Protein AF-A0A4S3KPP8-F1 (afdb_monomer)

Organism: NCBI:txid993689

Radius of gyration: 21.34 Å; Cα contacts (8 Å, |Δi|>4): 225; chains: 1; bounding box: 58×26×74 Å

pLDDT: mean 86.72, std 11.6, range [38.53, 97.19]

Secondary structure (DSSP, 8-state):
--EEEEEEEEETT-----EEEEEEE--S-HHHHHHHHHHHHHHTPPTTPPPEEEEEEEEEETTPPPSS--EEE--SSPBP-TT--EEEEEETTT--EEEEESSSSS-EEEPGGG-SGGGSSHHHHHHHHHHHHHHHHHTSS--

Structure (mmCIF, N/CA/C/O backbone):
data_AF-A0A4S3KPP8-F1
#
_entry.id   AF-A0A4S3KPP8-F1
#
loop_
_atom_site.group_PDB
_atom_site.id
_atom_site.type_symbol
_atom_site.label_atom_id
_atom_site.label_alt_id
_atom_site.label_comp_id
_atom_site.label_asym_id
_atom_site.label_entity_id
_atom_site.label_seq_id
_atom_site.pdbx_PDB_ins_code
_atom_site.Cartn_x
_atom_site.Cartn_y
_atom_site.Cartn_z
_atom_site.occupancy
_atom_site.B_iso_or_equiv
_atom_site.auth_seq_id
_atom_site.auth_comp_id
_atom_site.auth_asym_id
_atom_site.auth_atom_id
_atom_site.pdbx_PDB_model_num
ATOM 1 N N . MET A 1 1 ? -4.679 -10.245 -3.855 1.00 61.44 1 MET A N 1
ATOM 2 C CA . MET A 1 1 ? -4.871 -8.989 -4.616 1.00 61.44 1 MET A CA 1
ATOM 3 C C . MET A 1 1 ? -5.405 -7.966 -3.639 1.00 61.44 1 MET A C 1
ATOM 5 O O . MET A 1 1 ? -6.417 -8.236 -3.000 1.00 61.44 1 MET A O 1
ATOM 9 N N . SER A 1 2 ? -4.738 -6.818 -3.523 1.00 74.12 2 SER A N 1
ATOM 10 C CA . SER A 1 2 ? -5.168 -5.765 -2.607 1.00 74.12 2 SER A CA 1
ATOM 11 C C . SER A 1 2 ? -6.570 -5.263 -2.953 1.00 74.12 2 SER A C 1
ATOM 13 O O . SER A 1 2 ? -6.867 -4.950 -4.105 1.00 74.12 2 SER A O 1
ATOM 15 N N . LYS A 1 3 ? -7.425 -5.173 -1.939 1.00 82.00 3 LYS A N 1
ATOM 16 C CA . LYS A 1 3 ? -8.759 -4.579 -2.016 1.00 82.00 3 LYS A CA 1
ATOM 17 C C . LYS A 1 3 ? -8.692 -3.157 -1.480 1.00 82.00 3 LYS A C 1
ATOM 19 O O . LYS A 1 3 ? -7.980 -2.903 -0.505 1.00 82.00 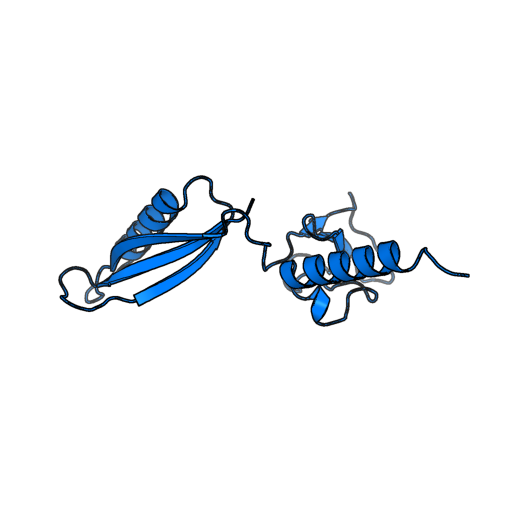3 LYS A O 1
ATOM 24 N N . HIS A 1 4 ? -9.433 -2.247 -2.101 1.00 86.38 4 HIS A N 1
ATOM 25 C CA . HIS A 1 4 ? -9.669 -0.903 -1.576 1.00 86.38 4 HIS A CA 1
ATOM 26 C C . HIS A 1 4 ? -11.084 -0.852 -1.041 1.00 86.38 4 HIS A C 1
ATOM 28 O O . HIS A 1 4 ? -12.046 -1.128 -1.757 1.00 86.38 4 HIS A O 1
ATOM 34 N N . PHE A 1 5 ? -11.199 -0.552 0.239 1.00 90.56 5 PHE A N 1
ATOM 35 C CA . PHE A 1 5 ? -12.468 -0.489 0.937 1.00 90.56 5 PHE A CA 1
ATOM 36 C C . PHE A 1 5 ? -12.430 0.632 1.966 1.00 90.56 5 PHE A C 1
ATOM 38 O O . PHE A 1 5 ? -11.366 1.067 2.413 1.00 90.56 5 PHE A O 1
ATOM 45 N N . ARG A 1 6 ? -13.614 1.103 2.328 1.00 94.00 6 ARG A N 1
ATOM 46 C CA . ARG A 1 6 ? -13.843 2.136 3.325 1.00 94.00 6 ARG A CA 1
ATOM 47 C C . ARG A 1 6 ? -14.606 1.525 4.482 1.00 94.00 6 ARG A C 1
ATOM 49 O O . ARG A 1 6 ? -15.579 0.807 4.274 1.00 94.00 6 ARG A O 1
ATOM 56 N N . ILE A 1 7 ? -14.165 1.794 5.701 1.00 96.69 7 ILE A N 1
ATOM 57 C CA . ILE A 1 7 ? -14.919 1.439 6.902 1.00 96.69 7 ILE A CA 1
ATOM 58 C C . ILE A 1 7 ? -15.596 2.696 7.433 1.00 96.69 7 ILE A C 1
ATOM 60 O O . ILE A 1 7 ? -15.020 3.782 7.384 1.00 96.69 7 ILE A O 1
ATOM 64 N N . HIS A 1 8 ? -16.814 2.544 7.935 1.00 95.25 8 HIS A N 1
ATOM 65 C CA . HIS A 1 8 ? -17.533 3.593 8.645 1.00 95.25 8 HIS A CA 1
ATOM 66 C C . HIS A 1 8 ? -17.605 3.222 10.114 1.00 95.25 8 HIS A C 1
ATOM 68 O O . HIS A 1 8 ? -18.018 2.112 10.459 1.00 95.25 8 HIS A O 1
ATOM 74 N N . VAL A 1 9 ? -17.206 4.150 10.969 1.00 95.25 9 VAL A N 1
ATOM 75 C CA . VAL A 1 9 ? -17.093 3.938 12.408 1.00 95.25 9 VAL A CA 1
ATOM 76 C C . VAL A 1 9 ? -17.703 5.114 13.150 1.00 95.25 9 VAL A C 1
ATOM 78 O O . VAL A 1 9 ? -17.785 6.219 12.622 1.00 95.25 9 VAL A O 1
ATOM 81 N N . ARG A 1 10 ? -18.118 4.889 14.389 1.00 95.00 10 ARG A N 1
ATOM 82 C CA . ARG A 1 10 ? -18.517 5.958 15.309 1.00 95.00 10 ARG A CA 1
ATOM 83 C C . ARG A 1 10 ? -18.004 5.669 16.706 1.00 95.00 10 ARG A C 1
ATOM 85 O O . ARG A 1 10 ? -17.567 4.552 16.983 1.00 95.00 10 ARG A O 1
ATOM 92 N N . HIS A 1 11 ? -18.108 6.646 17.595 1.00 93.69 11 HIS A N 1
ATOM 93 C CA . HIS A 1 11 ? -17.949 6.377 19.016 1.00 93.69 11 HIS A CA 1
ATOM 94 C C . HIS A 1 11 ? -19.122 5.537 19.531 1.00 93.69 11 HIS A C 1
ATOM 96 O O . HIS A 1 11 ? -20.285 5.793 19.220 1.00 93.69 11 HIS A O 1
ATOM 102 N N . ALA A 1 12 ? -18.807 4.497 20.297 1.00 88.31 12 ALA A N 1
ATOM 103 C CA . ALA A 1 12 ? -19.806 3.632 20.896 1.00 88.31 12 ALA A CA 1
ATOM 104 C C . ALA A 1 12 ? -20.637 4.430 21.910 1.00 88.31 12 ALA A C 1
ATOM 106 O O . ALA A 1 12 ? -20.093 5.171 22.727 1.00 88.31 12 ALA A O 1
ATOM 107 N N . GLY A 1 13 ? -21.959 4.271 21.856 1.00 83.88 13 GLY A N 1
ATOM 108 C CA . GLY A 1 13 ? -22.877 4.948 22.774 1.00 83.88 13 GLY A CA 1
ATOM 109 C C . GLY A 1 13 ? -23.145 6.423 22.460 1.00 83.88 13 GLY A C 1
ATOM 110 O O . GLY A 1 13 ? -23.845 7.069 23.235 1.00 83.88 13 GLY A O 1
ATOM 111 N N . THR A 1 14 ? -22.650 6.963 21.340 1.00 82.06 14 THR A N 1
ATOM 112 C CA . THR A 1 14 ? -23.002 8.316 20.885 1.00 82.06 14 THR A CA 1
ATOM 113 C C . THR A 1 14 ? -23.953 8.270 19.687 1.00 82.06 14 THR A C 1
ATOM 115 O O . THR A 1 14 ? -23.911 7.362 18.856 1.00 82.06 14 THR A O 1
ATOM 118 N N . ALA A 1 15 ? -24.818 9.282 19.580 1.00 80.06 15 ALA A N 1
ATOM 119 C CA . ALA A 1 15 ? -25.660 9.511 18.401 1.00 80.06 15 ALA A CA 1
ATOM 120 C C . ALA A 1 15 ? -24.907 10.249 17.275 1.00 80.06 15 ALA A C 1
ATOM 122 O O . ALA A 1 15 ? -25.529 10.834 16.392 1.00 80.06 15 ALA A O 1
ATOM 123 N N . ASP A 1 16 ? -23.574 10.259 17.331 1.00 80.56 16 ASP A N 1
ATOM 124 C CA . ASP A 1 16 ? -22.738 10.968 16.372 1.00 80.56 16 ASP A CA 1
ATOM 125 C C . ASP A 1 16 ? -22.839 10.327 14.977 1.00 80.56 16 ASP A C 1
ATOM 127 O O . ASP A 1 16 ? -23.027 9.114 14.835 1.00 80.56 16 ASP A O 1
ATOM 131 N N . HIS A 1 17 ? -22.686 11.150 13.940 1.00 78.69 17 HIS A N 1
ATOM 132 C CA . HIS A 1 17 ? -22.766 10.736 12.540 1.00 78.69 17 HIS A CA 1
ATOM 133 C C . HIS A 1 17 ? -21.612 9.808 12.121 1.00 78.69 17 HIS A C 1
ATOM 135 O O . HIS A 1 17 ? -21.677 9.183 11.060 1.00 78.69 17 HIS A O 1
ATOM 141 N N . GLY A 1 18 ? -20.597 9.657 12.976 1.00 91.19 18 GLY A N 1
ATOM 142 C CA . GLY A 1 18 ? -19.432 8.824 12.720 1.00 91.19 18 GLY A CA 1
ATOM 143 C C . GLY A 1 18 ? -18.513 9.423 11.658 1.00 91.19 18 GLY A C 1
ATOM 144 O O . GLY A 1 18 ? -18.740 10.509 11.128 1.00 91.19 18 GLY A O 1
ATOM 145 N N . TRP A 1 19 ? -17.446 8.701 11.338 1.00 94.44 19 TRP A N 1
ATOM 146 C CA . TRP A 1 19 ? -16.499 9.064 10.290 1.00 94.44 19 TRP A CA 1
ATOM 147 C C . TRP A 1 19 ? -16.132 7.844 9.448 1.00 94.44 19 TRP A C 1
ATOM 149 O O . TRP A 1 19 ? -16.447 6.698 9.783 1.00 94.44 19 TRP A O 1
ATOM 159 N N . SER A 1 20 ? -15.482 8.096 8.316 1.00 94.56 20 SER A N 1
ATOM 160 C CA . SER A 1 20 ? -15.020 7.052 7.408 1.00 94.56 20 SER A CA 1
ATOM 161 C C . SER A 1 20 ? -13.504 7.026 7.292 1.00 94.56 20 SER A C 1
ATOM 163 O O . SER A 1 20 ? -12.869 8.075 7.208 1.00 94.56 20 SER A O 1
ATOM 165 N N . GLU A 1 21 ? -12.942 5.826 7.203 1.00 92.94 21 GLU A N 1
ATOM 166 C CA . GLU A 1 21 ? -11.513 5.589 7.009 1.00 92.94 21 GLU A CA 1
ATOM 167 C C . GLU A 1 21 ? -11.308 4.683 5.785 1.00 92.94 21 GLU A C 1
ATOM 169 O O . GLU A 1 21 ? -11.993 3.668 5.633 1.00 92.94 21 GLU A O 1
ATOM 174 N N . GLU A 1 22 ? -10.378 5.040 4.897 1.00 93.19 22 GLU A N 1
ATOM 175 C CA . GLU A 1 22 ? -10.096 4.280 3.673 1.00 93.19 22 GLU A CA 1
ATOM 176 C C . GLU A 1 22 ? -8.829 3.436 3.782 1.00 93.19 22 GLU A C 1
ATOM 178 O O . GLU A 1 22 ? -7.793 3.886 4.273 1.00 93.19 22 GLU A O 1
ATOM 183 N N . TYR A 1 23 ? -8.896 2.214 3.251 1.00 87.62 23 TYR A N 1
ATOM 184 C CA . TYR A 1 23 ? -7.835 1.224 3.358 1.00 87.62 23 TYR A CA 1
ATOM 185 C C . TYR A 1 23 ? -7.578 0.514 2.033 1.00 87.62 23 TYR A C 1
ATOM 187 O O . TYR A 1 23 ? -8.500 0.112 1.332 1.00 87.62 23 TYR A O 1
ATOM 195 N N . THR A 1 24 ? -6.297 0.303 1.717 1.00 86.44 24 THR A N 1
ATOM 196 C CA . THR A 1 24 ? -5.848 -0.630 0.672 1.00 86.44 24 THR A CA 1
ATOM 197 C C . THR A 1 24 ? -5.097 -1.779 1.338 1.00 86.44 24 THR A C 1
ATOM 199 O O . THR A 1 24 ? -3.993 -1.57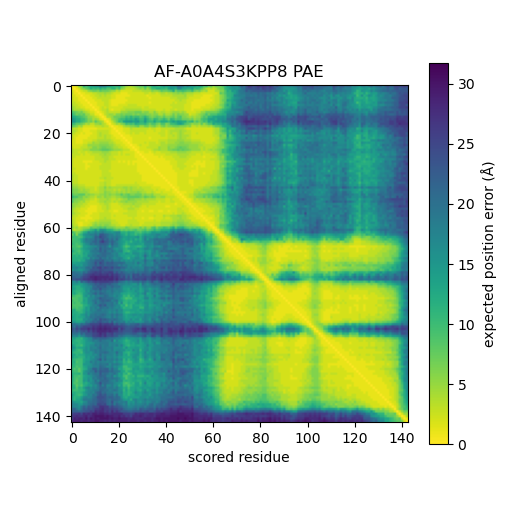6 1.852 1.00 86.44 24 THR A O 1
ATOM 202 N N . LYS A 1 25 ? -5.694 -2.975 1.378 1.00 84.50 25 LYS A N 1
ATOM 203 C CA . LYS A 1 25 ? -5.133 -4.149 2.072 1.00 84.50 25 LYS A CA 1
ATOM 204 C C . LYS A 1 25 ? -5.315 -5.423 1.257 1.00 84.50 25 LYS A C 1
ATOM 206 O O . LYS A 1 25 ? -6.349 -5.621 0.627 1.00 84.50 25 LYS A O 1
ATOM 211 N N . ASP A 1 26 ? -4.320 -6.302 1.304 1.00 85.50 26 ASP A N 1
ATOM 212 C CA . ASP A 1 26 ? -4.417 -7.654 0.750 1.00 85.50 26 ASP A CA 1
ATOM 213 C C . ASP A 1 26 ? -5.069 -8.573 1.786 1.00 85.50 26 ASP A C 1
ATOM 215 O O . ASP A 1 26 ? -4.397 -9.177 2.618 1.00 85.50 26 ASP A O 1
ATOM 219 N N . VAL A 1 27 ? -6.404 -8.579 1.804 1.00 86.19 27 VAL A N 1
ATOM 220 C CA . VAL A 1 27 ? -7.216 -9.360 2.747 1.00 86.19 27 VAL A CA 1
ATOM 221 C C . VAL A 1 27 ? -8.275 -10.157 2.000 1.00 86.19 27 VAL A C 1
ATOM 223 O O . VAL A 1 27 ? -8.896 -9.672 1.049 1.00 86.19 27 VAL A O 1
ATOM 226 N N . VAL A 1 28 ? -8.491 -11.394 2.450 1.00 83.81 28 VAL A N 1
ATOM 227 C CA . VAL A 1 28 ? -9.523 -12.277 1.891 1.00 83.81 28 VAL A CA 1
ATOM 228 C C . VAL A 1 28 ? -10.905 -11.699 2.189 1.00 83.81 28 VAL A C 1
ATOM 230 O O . VAL A 1 28 ? -11.681 -11.468 1.260 1.00 83.81 28 VAL A O 1
ATOM 233 N N . ASP A 1 29 ? -11.162 -11.355 3.451 1.00 89.06 29 ASP A N 1
ATOM 234 C CA . ASP A 1 29 ? -12.408 -10.749 3.913 1.00 89.06 29 ASP A CA 1
ATOM 235 C C . ASP A 1 29 ? -12.140 -9.396 4.599 1.00 89.06 29 ASP A C 1
ATOM 237 O O . ASP A 1 29 ? -11.461 -9.310 5.624 1.00 89.06 29 ASP A O 1
ATOM 241 N N . HIS A 1 30 ? -12.669 -8.331 3.999 1.00 90.56 30 HIS A N 1
ATOM 242 C CA . HIS A 1 30 ? -12.515 -6.956 4.470 1.00 90.56 30 HIS A CA 1
ATOM 243 C C . HIS A 1 30 ? -13.432 -6.643 5.656 1.00 90.56 30 HIS A C 1
ATOM 245 O O . HIS A 1 30 ? -13.068 -5.806 6.481 1.00 90.56 30 HIS A O 1
ATOM 251 N N . GLU A 1 31 ? -14.571 -7.329 5.793 1.00 92.94 31 GLU A N 1
ATOM 252 C CA . GLU A 1 31 ? -15.427 -7.179 6.968 1.00 92.94 31 GLU A CA 1
ATOM 253 C C . GLU A 1 31 ? -14.777 -7.791 8.202 1.00 92.94 31 GLU A C 1
ATOM 255 O O . GLU A 1 31 ? -14.666 -7.123 9.232 1.00 92.94 31 GLU A O 1
ATOM 260 N N . SER A 1 32 ? -14.288 -9.031 8.093 1.00 93.69 32 SER A N 1
ATOM 261 C CA . SER A 1 32 ? -13.545 -9.676 9.181 1.00 93.69 32 SER A CA 1
ATOM 262 C C . SER A 1 32 ? -12.322 -8.856 9.584 1.00 93.69 32 SER A C 1
ATOM 264 O O . SER A 1 32 ? -12.100 -8.627 10.775 1.00 93.69 32 SER A O 1
ATOM 266 N N . TRP A 1 33 ? -11.569 -8.334 8.607 1.00 94.88 33 TRP A N 1
ATOM 267 C CA . TRP A 1 33 ? -10.435 -7.452 8.885 1.00 94.88 33 TRP A CA 1
ATOM 268 C C . TRP A 1 33 ? -10.855 -6.162 9.607 1.00 94.88 33 TRP A C 1
ATOM 270 O O . TRP A 1 33 ? -10.206 -5.769 10.578 1.00 94.88 33 TRP A O 1
ATOM 280 N N . ALA A 1 34 ? -11.944 -5.511 9.183 1.00 95.75 34 ALA A N 1
ATOM 281 C CA . ALA A 1 34 ? -12.445 -4.297 9.828 1.00 95.75 34 ALA A CA 1
ATOM 282 C C . ALA A 1 34 ? -12.907 -4.565 11.270 1.00 95.75 34 ALA A C 1
ATOM 284 O O . ALA A 1 34 ? -12.550 -3.817 12.179 1.00 95.75 34 ALA A O 1
ATOM 285 N N . ARG A 1 35 ? -13.641 -5.662 11.506 1.00 95.69 35 ARG A N 1
ATOM 286 C CA . ARG A 1 35 ? -14.088 -6.070 12.851 1.00 95.69 35 ARG A CA 1
ATOM 287 C C . ARG A 1 35 ? -12.908 -6.347 13.777 1.00 95.69 35 ARG A C 1
ATOM 289 O O . ARG A 1 35 ? -12.906 -5.888 14.915 1.00 95.69 35 ARG A O 1
ATOM 296 N N . GLU A 1 36 ? -11.907 -7.078 13.294 1.00 96.38 36 GLU A N 1
ATOM 297 C CA . GLU A 1 36 ? -10.667 -7.349 14.029 1.00 96.38 36 GLU A CA 1
ATOM 298 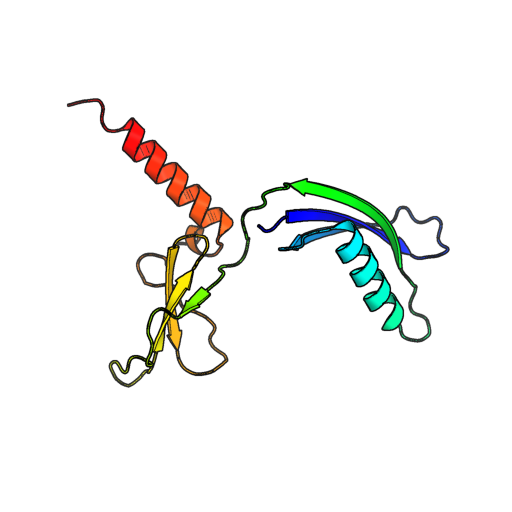C C . GLU A 1 36 ? -9.912 -6.051 14.348 1.00 96.38 36 GLU A C 1
ATOM 300 O O . GLU A 1 36 ? -9.486 -5.836 15.478 1.00 96.38 36 GLU A O 1
ATOM 305 N N . THR A 1 37 ? -9.814 -5.140 13.379 1.00 95.56 37 THR A N 1
ATOM 306 C CA . THR A 1 37 ? -9.148 -3.840 13.549 1.00 95.56 37 THR A CA 1
ATOM 307 C C . THR A 1 37 ? -9.817 -2.996 14.634 1.00 95.56 37 THR A C 1
ATOM 309 O O . THR A 1 37 ? -9.132 -2.469 15.509 1.00 95.56 37 THR A O 1
ATOM 312 N N . ILE A 1 38 ? -11.151 -2.907 14.629 1.00 96.12 38 ILE A N 1
ATOM 313 C CA . ILE A 1 38 ? -11.902 -2.170 15.656 1.00 96.12 38 ILE A CA 1
ATOM 314 C C . ILE A 1 38 ? -11.809 -2.846 17.022 1.00 96.12 38 ILE A C 1
ATOM 316 O O . ILE A 1 38 ? -11.641 -2.160 18.029 1.00 96.12 38 ILE A O 1
ATOM 320 N N . ARG A 1 39 ? -11.836 -4.181 17.075 1.00 95.88 39 ARG A N 1
ATOM 321 C CA . ARG A 1 39 ? -11.632 -4.924 18.324 1.00 95.88 39 ARG A CA 1
ATOM 322 C C . ARG A 1 39 ? -10.263 -4.632 18.931 1.00 95.88 39 ARG A C 1
ATOM 324 O O . ARG A 1 39 ? -10.187 -4.325 20.114 1.00 95.88 39 ARG A O 1
ATOM 331 N N . ASN A 1 40 ? -9.209 -4.683 18.122 1.00 95.25 40 ASN A N 1
ATOM 332 C CA . ASN A 1 40 ? -7.845 -4.420 18.573 1.00 95.25 40 ASN A CA 1
ATOM 333 C C . ASN A 1 40 ? -7.654 -2.962 18.999 1.00 95.25 40 ASN A C 1
ATOM 335 O O . ASN A 1 40 ? -6.994 -2.712 20.004 1.00 95.25 40 ASN A O 1
ATOM 339 N N . PHE A 1 41 ? -8.281 -2.011 18.298 1.00 94.69 41 PHE A N 1
ATOM 340 C CA . PHE A 1 41 ? -8.324 -0.618 18.741 1.00 94.69 41 PHE A CA 1
ATOM 341 C C . PHE A 1 41 ? -8.980 -0.501 20.123 1.00 94.69 41 PHE A C 1
ATOM 343 O O . PHE A 1 41 ? -8.388 0.063 21.037 1.00 94.69 41 PHE A O 1
ATOM 350 N N . ASN A 1 42 ? -10.167 -1.092 20.295 1.00 95.44 42 ASN A N 1
ATOM 351 C CA . ASN A 1 42 ? -10.915 -1.024 21.549 1.00 95.44 42 ASN A CA 1
ATOM 352 C C . ASN A 1 42 ? -10.202 -1.727 22.715 1.00 95.44 42 ASN A C 1
ATOM 354 O O . ASN A 1 42 ? -10.291 -1.271 23.850 1.00 95.44 42 ASN A O 1
ATOM 358 N N . ALA A 1 43 ? -9.478 -2.814 22.444 1.00 95.12 43 ALA A N 1
ATOM 359 C CA . ALA A 1 43 ? -8.694 -3.530 23.447 1.00 95.12 43 ALA A CA 1
ATOM 360 C C . ALA A 1 43 ? -7.493 -2.717 23.964 1.00 95.12 43 ALA A C 1
ATOM 362 O O . ALA A 1 43 ? -7.029 -2.953 25.076 1.00 95.12 43 ALA A O 1
ATOM 363 N N . GLY A 1 44 ? -6.987 -1.772 23.165 1.00 94.50 44 GLY A N 1
ATOM 364 C CA . GLY A 1 44 ? -5.861 -0.906 23.519 1.00 94.50 44 GLY A CA 1
ATOM 365 C C . GLY A 1 44 ? -6.245 0.396 24.225 1.00 94.50 44 GLY A C 1
ATOM 366 O O . GLY A 1 44 ? -5.356 1.208 24.485 1.00 94.50 44 GLY A O 1
ATOM 367 N N . LEU A 1 45 ? -7.534 0.616 24.503 1.00 94.38 45 LEU A N 1
ATOM 368 C CA . LEU A 1 45 ? -8.017 1.874 25.068 1.00 94.38 45 LEU A CA 1
ATOM 369 C C . LEU A 1 45 ? -7.533 2.093 26.497 1.00 94.38 45 LEU A C 1
ATOM 371 O O . LEU A 1 45 ? -7.536 1.192 27.338 1.00 94.38 45 LEU A O 1
ATOM 375 N N . ARG A 1 46 ? -7.173 3.340 26.782 1.00 93.38 46 ARG A N 1
ATOM 376 C CA . ARG A 1 46 ? -6.857 3.818 28.127 1.00 93.38 46 ARG A CA 1
ATOM 377 C C . ARG A 1 46 ? -8.121 4.317 28.835 1.00 93.38 46 ARG A C 1
ATOM 379 O O . ARG A 1 46 ? -9.109 4.653 28.179 1.00 93.38 46 ARG A O 1
ATOM 386 N N . PRO A 1 47 ? -8.104 4.419 30.176 1.00 92.31 47 PRO A N 1
ATOM 387 C CA . PRO A 1 47 ? -9.211 5.015 30.916 1.00 92.31 47 PRO A CA 1
ATOM 388 C C . PRO A 1 47 ? -9.566 6.413 30.384 1.00 92.31 47 PRO A C 1
ATOM 390 O O . PRO A 1 47 ? -8.693 7.269 30.260 1.00 92.31 47 PRO A O 1
ATOM 393 N N . GLY A 1 48 ? -10.847 6.634 30.075 1.00 88.19 48 GLY A N 1
ATOM 394 C CA . GLY A 1 48 ? -11.366 7.896 29.531 1.00 88.19 48 GLY A CA 1
ATOM 395 C C . GLY A 1 48 ? -11.395 7.987 28.001 1.00 88.19 48 GLY A C 1
ATOM 396 O O . GLY A 1 48 ? -12.003 8.912 27.467 1.00 88.19 48 GLY A O 1
ATOM 397 N N . GLU A 1 49 ? -10.799 7.035 27.279 1.00 90.69 49 GLU A N 1
ATOM 398 C CA . GLU A 1 49 ? -10.914 6.972 25.821 1.00 90.69 49 GLU A CA 1
ATOM 399 C C . GLU A 1 49 ? -12.234 6.307 25.394 1.00 90.69 49 GLU A C 1
ATOM 401 O O . GLU A 1 49 ? -12.754 5.407 26.056 1.00 90.69 49 GLU A O 1
ATOM 406 N N . CYS A 1 50 ? -12.798 6.757 24.271 1.00 91.25 50 CYS A N 1
ATOM 407 C CA . CYS A 1 50 ? -14.083 6.266 23.775 1.00 91.25 50 CYS A CA 1
ATOM 408 C C . CYS A 1 50 ? -13.901 5.095 22.806 1.00 91.25 50 CYS A C 1
ATOM 410 O O . CYS A 1 50 ? -13.203 5.214 21.793 1.00 91.25 50 CYS A O 1
ATOM 412 N N . ALA A 1 51 ? -14.607 3.994 23.071 1.00 94.25 51 ALA A N 1
ATOM 413 C CA . ALA A 1 51 ? -14.658 2.854 22.166 1.00 94.25 51 ALA A CA 1
ATOM 414 C C . ALA A 1 51 ? -15.259 3.219 20.810 1.00 94.25 51 ALA A C 1
ATOM 416 O O . ALA A 1 51 ? -16.051 4.154 20.684 1.00 94.25 51 ALA A O 1
ATOM 417 N N . ARG A 1 52 ? -14.866 2.464 19.787 1.00 94.94 52 ARG A N 1
ATOM 418 C CA . ARG A 1 52 ? -15.385 2.572 18.427 1.00 94.94 52 ARG A CA 1
ATOM 419 C C . ARG A 1 52 ? -16.358 1.442 18.138 1.00 94.94 52 ARG A C 1
ATOM 421 O O . ARG A 1 52 ? -16.145 0.301 18.544 1.00 94.94 52 ARG A O 1
ATOM 428 N N . GLU A 1 53 ? -17.387 1.753 17.374 1.00 94.75 53 GLU A N 1
ATOM 429 C CA . GLU A 1 53 ? -18.328 0.792 16.816 1.00 94.75 53 GLU A CA 1
ATOM 430 C C . GLU A 1 53 ? -18.191 0.790 15.292 1.00 94.75 53 GLU A C 1
ATOM 432 O O . GLU A 1 53 ? -18.160 1.851 14.665 1.00 94.75 53 GLU A O 1
ATOM 437 N N . LEU A 1 54 ? -18.093 -0.401 14.697 1.00 95.25 54 LEU A N 1
ATOM 438 C CA . LEU A 1 54 ? -18.100 -0.563 13.245 1.00 95.25 54 LEU A CA 1
ATOM 439 C C . LEU A 1 54 ? -19.544 -0.498 12.743 1.00 95.25 54 LEU A C 1
ATOM 441 O O . LEU A 1 54 ? -20.349 -1.357 13.089 1.00 95.25 54 LEU A O 1
ATOM 445 N N . LEU A 1 55 ? -19.851 0.486 11.900 1.00 94.00 55 LEU A N 1
ATOM 446 C CA . LEU A 1 55 ? -21.185 0.662 11.326 1.00 94.00 55 LEU A CA 1
ATOM 447 C C . LEU A 1 55 ? -21.372 -0.176 10.062 1.00 94.00 55 LEU A C 1
ATOM 449 O O . LEU A 1 55 ? -22.350 -0.904 9.931 1.00 94.00 55 LEU A O 1
ATOM 453 N N . ARG A 1 56 ? -20.441 -0.054 9.112 1.00 93.62 56 ARG A N 1
ATOM 454 C CA . ARG A 1 56 ? -20.458 -0.804 7.850 1.00 93.62 56 ARG A CA 1
ATOM 455 C C . ARG A 1 56 ? -19.095 -0.781 7.175 1.00 93.62 56 ARG A C 1
ATOM 457 O O . ARG A 1 56 ? -18.263 0.083 7.467 1.00 93.62 56 ARG A O 1
ATOM 464 N N . VAL A 1 57 ? -18.914 -1.685 6.219 1.00 94.75 57 VAL A N 1
ATOM 465 C CA . VAL A 1 57 ? -17.772 -1.685 5.306 1.00 94.75 57 VAL A CA 1
ATOM 466 C C . VAL A 1 57 ? -18.281 -1.553 3.876 1.00 94.75 57 VAL A C 1
ATOM 468 O O . VAL A 1 57 ? -19.220 -2.229 3.474 1.00 94.75 57 VAL A O 1
ATOM 471 N N . GLU A 1 58 ? -17.672 -0.650 3.123 1.00 92.38 58 GLU A N 1
ATOM 472 C CA . GLU A 1 58 ? -17.969 -0.383 1.723 1.00 92.38 58 GLU A CA 1
ATOM 473 C C . GLU A 1 58 ? -16.765 -0.822 0.884 1.00 92.38 58 GLU A C 1
ATOM 475 O O . GLU A 1 58 ? -15.680 -0.242 0.975 1.00 92.38 58 GLU A O 1
ATOM 480 N N . LEU A 1 59 ? -16.932 -1.862 0.067 1.00 88.62 59 LEU A N 1
ATOM 481 C CA . LEU A 1 59 ? -15.914 -2.259 -0.901 1.00 88.62 59 LEU A CA 1
ATOM 482 C C . LEU A 1 59 ? -15.940 -1.277 -2.080 1.00 88.62 59 LEU A C 1
ATOM 484 O O . LEU A 1 59 ? -16.862 -1.300 -2.887 1.00 88.62 59 LEU A O 1
ATOM 488 N N . ILE A 1 60 ? -14.912 -0.434 -2.187 1.00 86.12 60 ILE A N 1
ATOM 489 C CA . ILE A 1 60 ? -14.795 0.564 -3.261 1.00 86.12 60 ILE A CA 1
ATOM 490 C C . ILE A 1 60 ? -14.271 -0.097 -4.535 1.00 86.12 60 ILE A C 1
ATOM 492 O O . ILE A 1 60 ? -14.765 0.152 -5.631 1.00 86.12 60 ILE A O 1
ATOM 496 N N . ASN A 1 61 ? -13.248 -0.941 -4.399 1.00 78.31 61 ASN A N 1
ATOM 497 C CA . ASN A 1 61 ? -12.654 -1.647 -5.520 1.00 78.31 61 ASN A CA 1
ATOM 498 C C . ASN A 1 61 ? -12.148 -3.026 -5.079 1.00 78.31 61 ASN A C 1
ATOM 500 O O . ASN A 1 61 ? -11.266 -3.150 -4.222 1.00 78.31 61 ASN A O 1
ATOM 504 N N . SER A 1 62 ? -12.691 -4.073 -5.702 1.00 68.50 62 SER A N 1
ATOM 505 C CA . SER A 1 62 ? -12.282 -5.469 -5.505 1.00 68.50 62 SER A CA 1
ATOM 506 C C . SER A 1 62 ? -10.862 -5.761 -5.999 1.00 68.50 62 SER A C 1
ATOM 508 O O . SER A 1 62 ? -10.265 -6.755 -5.590 1.00 68.50 62 SER A O 1
ATOM 510 N N . THR A 1 63 ? -10.326 -4.904 -6.866 1.00 64.38 63 THR A N 1
ATOM 511 C CA . THR A 1 63 ? -9.001 -4.994 -7.483 1.00 64.38 63 THR A CA 1
ATOM 512 C C . THR A 1 63 ? -8.333 -3.623 -7.434 1.00 64.38 63 THR A C 1
ATOM 514 O O . THR A 1 63 ? -8.217 -2.918 -8.439 1.00 64.38 63 THR A O 1
ATOM 517 N N . ALA A 1 64 ? -7.925 -3.202 -6.243 1.00 62.44 64 ALA A N 1
ATOM 518 C CA . ALA A 1 64 ? -7.204 -1.952 -6.096 1.00 62.44 64 ALA A CA 1
ATOM 519 C C . ALA A 1 64 ? -5.739 -2.139 -6.473 1.00 62.44 64 ALA A C 1
ATOM 521 O O . ALA A 1 64 ? -5.087 -3.103 -6.057 1.00 62.44 64 ALA A O 1
ATOM 522 N N . ARG A 1 65 ? -5.194 -1.186 -7.233 1.00 67.50 65 ARG A N 1
ATOM 523 C CA . ARG A 1 65 ? -3.756 -1.171 -7.486 1.00 67.50 65 ARG A CA 1
ATOM 524 C C . ARG A 1 65 ? -3.032 -0.902 -6.170 1.00 67.50 65 ARG A C 1
ATOM 526 O O . ARG A 1 65 ? -3.423 0.008 -5.437 1.00 67.50 65 ARG A O 1
ATOM 533 N N . PRO A 1 66 ? -1.994 -1.680 -5.834 1.00 69.31 66 PRO A N 1
ATOM 534 C CA . PRO A 1 66 ? -1.235 -1.429 -4.623 1.00 69.31 66 PRO A CA 1
ATOM 535 C C . PRO A 1 66 ? -0.614 -0.029 -4.696 1.00 69.31 66 PRO A C 1
ATOM 537 O O . PRO A 1 66 ? -0.001 0.342 -5.692 1.00 69.31 66 PRO A O 1
ATOM 540 N N . ILE A 1 67 ? -0.776 0.757 -3.632 1.00 79.12 67 ILE A N 1
ATOM 541 C CA . ILE A 1 67 ? -0.206 2.109 -3.548 1.00 79.12 67 ILE A CA 1
ATOM 542 C C . ILE A 1 67 ? 1.319 2.021 -3.383 1.00 79.12 67 ILE A C 1
ATOM 544 O O . ILE A 1 67 ? 2.083 2.696 -4.074 1.00 79.12 67 ILE A O 1
ATOM 548 N N . ALA A 1 68 ? 1.774 1.155 -2.476 1.00 86.88 68 ALA A N 1
ATOM 549 C CA . ALA A 1 68 ? 3.187 0.947 -2.187 1.00 86.88 68 ALA A CA 1
ATOM 550 C C . ALA A 1 68 ? 3.805 -0.140 -3.079 1.00 86.88 68 ALA A C 1
ATOM 552 O O . ALA A 1 68 ? 3.132 -1.068 -3.527 1.00 86.88 68 ALA A O 1
ATOM 553 N N . HIS A 1 69 ? 5.116 -0.042 -3.301 1.00 90.25 69 HIS A N 1
ATOM 554 C CA . HIS A 1 69 ? 5.885 -1.074 -3.997 1.00 90.25 69 HIS A CA 1
ATOM 555 C C . HIS A 1 69 ? 6.114 -2.291 -3.096 1.00 90.25 69 HIS A C 1
ATOM 557 O O . HIS A 1 69 ? 6.587 -2.150 -1.968 1.00 90.25 69 HIS A O 1
ATOM 563 N N . ALA A 1 70 ? 5.842 -3.486 -3.619 1.00 91.75 70 ALA A N 1
ATOM 564 C CA . ALA A 1 70 ? 6.160 -4.750 -2.961 1.00 91.75 70 ALA A CA 1
ATOM 565 C C . ALA A 1 70 ? 7.513 -5.261 -3.470 1.00 91.75 70 ALA A C 1
ATOM 567 O O . ALA A 1 70 ? 7.605 -5.913 -4.509 1.00 91.75 70 ALA A O 1
ATOM 568 N N . TRP A 1 71 ? 8.587 -4.899 -2.777 1.00 92.81 71 TRP A N 1
ATOM 569 C CA . TRP A 1 71 ? 9.946 -5.188 -3.222 1.00 92.81 71 TRP A CA 1
ATOM 570 C C . TRP A 1 71 ? 10.391 -6.611 -2.887 1.00 92.81 71 TRP A C 1
ATOM 572 O O . TRP A 1 71 ? 10.294 -7.043 -1.742 1.00 92.81 71 TRP A O 1
ATOM 582 N N . SER A 1 72 ? 10.974 -7.294 -3.869 1.00 94.31 72 SER A N 1
ATOM 583 C CA . SER A 1 72 ? 11.613 -8.601 -3.720 1.00 94.31 72 SER A CA 1
ATOM 584 C C . SER A 1 72 ? 13.089 -8.538 -4.112 1.00 94.31 72 SER A C 1
ATOM 586 O O . SER A 1 72 ? 13.446 -7.900 -5.109 1.00 94.31 72 SER A O 1
ATOM 588 N N . LYS A 1 73 ? 13.947 -9.199 -3.325 1.00 94.25 73 LYS A N 1
ATOM 589 C CA . LYS A 1 73 ? 15.386 -9.320 -3.594 1.00 94.25 73 LYS A CA 1
ATOM 590 C C . LYS A 1 73 ? 15.599 -10.227 -4.809 1.00 94.25 73 LYS A C 1
ATOM 592 O O . LYS A 1 73 ? 15.028 -11.307 -4.874 1.00 94.25 73 LYS A O 1
ATOM 597 N N . GLN A 1 74 ? 16.416 -9.782 -5.757 1.00 96.00 74 GLN A N 1
ATOM 598 C CA . GLN A 1 74 ? 16.671 -10.484 -7.022 1.00 96.00 74 GLN A CA 1
ATOM 599 C C . GLN A 1 74 ? 18.004 -11.240 -7.038 1.00 96.00 74 GLN A C 1
ATOM 601 O O . GLN A 1 74 ? 18.216 -12.124 -7.859 1.00 96.00 74 GLN A O 1
ATOM 606 N N . ASN A 1 75 ? 18.928 -10.880 -6.154 1.00 92.38 75 ASN A N 1
ATOM 607 C CA . ASN A 1 75 ? 20.231 -11.518 -6.007 1.00 92.38 75 ASN A CA 1
ATOM 608 C C . ASN A 1 75 ? 20.229 -12.474 -4.805 1.00 92.38 75 ASN A C 1
ATOM 610 O 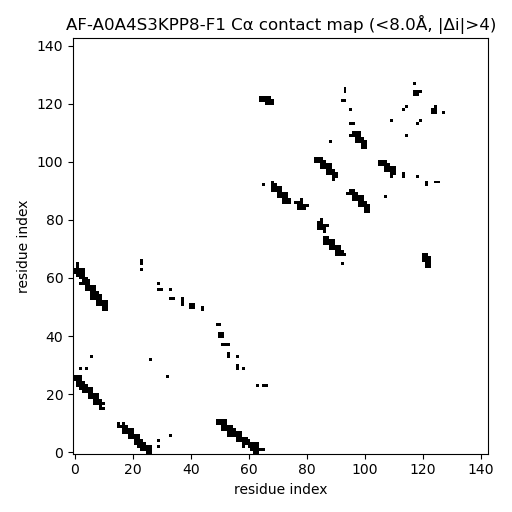O . ASN A 1 75 ? 19.609 -12.181 -3.790 1.00 92.38 75 ASN A O 1
ATOM 614 N N . LEU A 1 76 ? 20.952 -13.594 -4.885 1.00 90.50 76 LEU A N 1
ATOM 615 C CA . LEU A 1 76 ? 21.118 -14.496 -3.737 1.00 90.50 76 LEU A CA 1
ATOM 616 C C . LEU A 1 76 ? 22.042 -13.866 -2.681 1.00 90.50 76 LEU A C 1
ATOM 618 O O . LEU A 1 76 ? 21.690 -13.736 -1.510 1.00 90.50 76 LEU A O 1
ATOM 622 N N . VAL A 1 77 ? 23.204 -13.393 -3.134 1.00 87.88 77 VAL A N 1
ATOM 623 C CA . VAL A 1 77 ? 24.242 -12.766 -2.307 1.00 87.88 77 VAL A CA 1
ATOM 624 C C . VAL A 1 77 ? 24.286 -11.263 -2.540 1.00 87.88 77 VAL A C 1
ATOM 626 O O . VAL A 1 77 ? 24.076 -10.810 -3.667 1.00 87.88 77 VAL A O 1
ATOM 629 N N . THR A 1 78 ? 24.536 -10.486 -1.485 1.00 86.75 78 THR A N 1
ATOM 630 C CA . THR A 1 78 ? 24.685 -9.025 -1.560 1.00 86.75 78 THR A CA 1
ATOM 631 C C . THR A 1 78 ? 25.796 -8.659 -2.541 1.00 86.75 78 THR A C 1
ATOM 633 O O . THR A 1 78 ? 26.877 -9.240 -2.501 1.00 86.75 78 THR A O 1
ATOM 636 N N . VAL A 1 79 ? 25.520 -7.718 -3.444 1.00 88.50 79 VAL A N 1
ATOM 637 C CA . VAL A 1 79 ? 26.488 -7.279 -4.452 1.00 88.50 79 VAL A CA 1
ATOM 638 C C . VAL A 1 79 ? 27.428 -6.271 -3.808 1.00 88.50 79 VAL A C 1
ATOM 640 O O . VAL A 1 79 ? 26.973 -5.237 -3.320 1.00 88.50 79 VAL A O 1
ATOM 643 N N . ASP A 1 80 ? 28.728 -6.550 -3.837 1.00 82.25 80 ASP A N 1
ATOM 644 C CA . ASP A 1 80 ? 29.755 -5.574 -3.480 1.00 82.25 80 ASP A CA 1
ATOM 645 C C . ASP A 1 80 ? 30.166 -4.780 -4.727 1.00 82.25 80 ASP A C 1
ATOM 647 O O . ASP A 1 80 ? 30.630 -5.337 -5.723 1.00 82.25 80 ASP A O 1
ATOM 651 N N . HIS A 1 81 ? 29.935 -3.469 -4.704 1.00 75.56 81 HIS A N 1
ATOM 652 C CA . HIS A 1 81 ? 30.312 -2.570 -5.787 1.00 75.56 81 HIS A CA 1
ATOM 653 C C . HIS A 1 81 ? 30.829 -1.259 -5.207 1.00 75.56 81 HIS A C 1
ATOM 655 O O . HIS A 1 81 ? 30.090 -0.526 -4.550 1.00 75.56 81 HIS A O 1
ATOM 661 N N . HIS A 1 82 ? 32.106 -0.963 -5.458 1.00 68.25 82 HIS A N 1
ATOM 662 C CA . HIS A 1 82 ? 32.770 0.278 -5.050 1.00 68.25 82 HIS A CA 1
ATOM 663 C C . HIS A 1 82 ? 32.485 0.694 -3.593 1.00 68.25 82 HIS A C 1
ATOM 665 O O . HIS A 1 82 ? 32.178 1.853 -3.321 1.00 68.25 82 HIS A O 1
ATOM 671 N N . ARG A 1 83 ? 32.646 -0.249 -2.652 1.00 69.25 83 ARG A N 1
ATOM 672 C CA . ARG A 1 83 ? 32.597 -0.040 -1.189 1.00 69.25 83 ARG A CA 1
ATOM 673 C C . ARG A 1 83 ? 31.214 0.211 -0.581 1.00 69.25 83 ARG A C 1
ATOM 675 O O . ARG A 1 83 ? 31.137 0.449 0.622 1.00 69.25 83 ARG A O 1
ATOM 682 N N . LEU A 1 84 ? 30.130 0.136 -1.357 1.00 78.94 84 LEU A N 1
ATOM 683 C CA . LEU A 1 84 ? 28.769 0.185 -0.817 1.00 78.94 84 LEU A CA 1
ATOM 684 C C . LEU A 1 84 ? 28.001 -1.084 -1.208 1.00 78.94 84 LEU A C 1
ATOM 686 O O . LEU A 1 84 ? 27.472 -1.157 -2.322 1.00 78.94 84 LEU A O 1
ATOM 690 N N . PRO A 1 85 ? 27.918 -2.082 -0.309 1.00 87.12 85 PRO A N 1
ATOM 691 C CA . PRO A 1 85 ? 27.196 -3.310 -0.590 1.00 87.12 85 PRO A CA 1
ATOM 692 C C . PRO A 1 85 ? 25.703 -3.023 -0.758 1.00 87.12 85 PRO A C 1
ATOM 694 O O . PRO A 1 85 ? 25.096 -2.286 0.032 1.00 87.12 85 PRO A O 1
ATOM 697 N N . PHE A 1 86 ? 25.100 -3.616 -1.787 1.00 90.75 86 PHE A N 1
ATOM 698 C CA . PHE A 1 86 ? 23.682 -3.438 -2.069 1.00 90.75 86 PHE A CA 1
ATOM 699 C C . PHE A 1 86 ? 22.990 -4.715 -2.536 1.00 90.75 86 PHE A C 1
ATOM 701 O O . PHE A 1 86 ? 23.577 -5.607 -3.149 1.00 90.75 86 PHE A O 1
ATOM 708 N N . ASP A 1 87 ? 21.688 -4.764 -2.284 1.00 92.12 87 ASP A N 1
ATOM 709 C CA . ASP A 1 87 ? 20.792 -5.763 -2.848 1.00 92.12 87 ASP A CA 1
ATOM 710 C C . ASP A 1 87 ? 20.039 -5.192 -4.045 1.00 92.12 87 ASP A C 1
ATOM 712 O O . ASP A 1 87 ? 19.544 -4.060 -4.006 1.00 92.12 87 ASP A O 1
ATOM 716 N N . ARG A 1 88 ? 19.929 -5.993 -5.107 1.00 94.38 88 ARG A N 1
ATOM 717 C CA . ARG A 1 88 ? 19.075 -5.697 -6.257 1.00 94.38 88 ARG A CA 1
ATOM 718 C C . ARG A 1 88 ? 17.640 -6.014 -5.869 1.00 94.38 88 ARG A C 1
ATOM 720 O O . ARG A 1 88 ? 17.332 -7.139 -5.487 1.00 94.38 88 ARG A O 1
ATOM 727 N N . MET A 1 89 ? 16.768 -5.027 -5.996 1.00 95.44 89 MET A N 1
ATOM 728 C CA . MET A 1 89 ? 15.358 -5.135 -5.647 1.00 95.44 89 MET A CA 1
ATOM 729 C C . MET A 1 89 ? 14.503 -4.945 -6.898 1.00 95.44 89 MET A C 1
ATOM 731 O O . MET A 1 89 ? 14.802 -4.091 -7.733 1.00 95.44 89 MET A O 1
ATOM 735 N N . GLN A 1 90 ? 13.411 -5.694 -7.003 1.00 96.81 90 GLN A N 1
ATOM 736 C CA . GLN A 1 90 ? 12.380 -5.486 -8.018 1.00 96.81 90 GLN A CA 1
ATOM 737 C C . GLN A 1 90 ? 11.002 -5.483 -7.366 1.00 96.81 90 GLN A C 1
ATOM 739 O O . GLN A 1 90 ? 10.722 -6.302 -6.492 1.00 96.81 90 GLN A O 1
ATOM 744 N N . CYS A 1 91 ? 10.142 -4.551 -7.770 1.00 95.06 91 CYS A N 1
ATOM 745 C CA . CYS A 1 91 ? 8.753 -4.551 -7.341 1.00 95.06 91 CYS A CA 1
ATOM 746 C C . CYS A 1 91 ? 8.004 -5.695 -8.037 1.00 95.06 91 CYS A C 1
ATOM 748 O O . CYS A 1 91 ? 7.916 -5.714 -9.263 1.00 95.06 91 CYS A O 1
ATOM 750 N N . THR A 1 92 ? 7.421 -6.616 -7.272 1.00 92.44 92 THR A N 1
ATOM 751 C CA . THR A 1 92 ? 6.683 -7.777 -7.806 1.00 92.44 92 THR A CA 1
ATOM 752 C C . THR A 1 92 ? 5.366 -7.400 -8.484 1.00 92.44 92 THR A C 1
ATOM 754 O O . THR A 1 92 ? 4.774 -8.221 -9.174 1.00 92.44 92 THR A O 1
ATOM 757 N N . GLN A 1 93 ? 4.907 -6.160 -8.302 1.00 89.75 93 GLN A N 1
ATOM 758 C CA . GLN A 1 93 ? 3.616 -5.676 -8.793 1.00 89.75 93 GLN A CA 1
ATOM 759 C C . GLN A 1 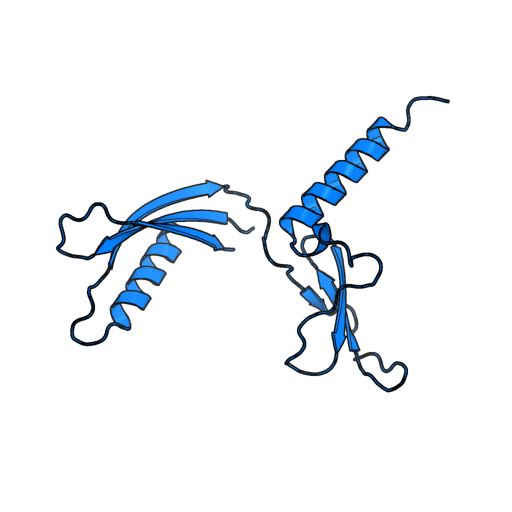93 ? 3.741 -4.865 -10.090 1.00 89.75 93 GLN A C 1
ATOM 761 O O . GLN A 1 93 ? 2.924 -5.013 -10.996 1.00 89.75 93 GLN A O 1
ATOM 766 N N . CYS A 1 94 ? 4.746 -3.988 -10.198 1.00 91.00 94 CYS A N 1
ATOM 767 C CA . CYS A 1 94 ? 4.926 -3.113 -11.367 1.00 91.00 94 CYS A CA 1
ATOM 768 C C . CYS A 1 94 ? 6.259 -3.303 -12.103 1.00 91.00 94 CYS A C 1
ATOM 770 O O . CYS A 1 94 ? 6.482 -2.669 -13.132 1.00 91.00 94 CYS A O 1
ATOM 772 N N . GLY A 1 95 ? 7.146 -4.162 -11.597 1.00 93.44 95 GLY A N 1
ATOM 773 C CA . GLY A 1 95 ? 8.372 -4.569 -12.281 1.00 93.44 95 GLY A CA 1
ATOM 774 C C . GLY A 1 95 ? 9.532 -3.573 -12.235 1.00 93.44 95 GLY A C 1
ATOM 775 O O . GLY A 1 95 ? 10.612 -3.910 -12.723 1.00 93.44 95 GLY A O 1
ATOM 776 N N . ILE A 1 96 ? 9.363 -2.380 -11.649 1.00 95.62 96 ILE A N 1
ATOM 777 C CA . ILE A 1 96 ? 10.466 -1.413 -11.530 1.00 95.62 96 ILE A CA 1
ATOM 778 C C . ILE A 1 96 ? 11.563 -1.938 -10.608 1.00 95.62 96 ILE A C 1
ATOM 780 O O . ILE A 1 96 ? 11.303 -2.726 -9.695 1.00 95.62 96 ILE A O 1
ATOM 784 N N . THR A 1 97 ? 12.782 -1.455 -10.817 1.00 97.19 97 THR A N 1
ATOM 785 C CA . THR A 1 97 ? 13.961 -1.900 -10.076 1.00 97.19 97 THR A CA 1
ATOM 786 C C . THR A 1 97 ? 14.517 -0.814 -9.160 1.00 97.19 97 THR A C 1
ATOM 788 O O . THR A 1 97 ? 14.290 0.391 -9.333 1.00 97.19 97 THR A O 1
ATOM 791 N N . GLY A 1 98 ? 15.242 -1.257 -8.141 1.00 94.56 98 GLY A N 1
ATOM 792 C CA . GLY A 1 98 ? 15.930 -0.397 -7.195 1.00 94.56 98 GLY A CA 1
ATOM 793 C C . GLY A 1 98 ? 17.042 -1.131 -6.463 1.00 94.56 98 GLY A C 1
ATOM 794 O O . GLY A 1 98 ? 17.281 -2.323 -6.665 1.00 94.56 98 GLY A O 1
ATOM 795 N N . LYS A 1 99 ? 17.723 -0.401 -5.586 1.00 93.06 99 LYS A N 1
ATOM 796 C CA . LYS A 1 99 ? 18.821 -0.891 -4.761 1.00 93.06 99 LYS A CA 1
ATOM 797 C C . LYS A 1 99 ? 18.522 -0.637 -3.292 1.00 93.06 99 LYS A C 1
ATOM 799 O O . LYS A 1 99 ? 18.092 0.458 -2.924 1.00 93.06 99 LYS A O 1
ATOM 804 N N . ARG A 1 100 ? 18.767 -1.640 -2.453 1.00 91.69 100 ARG A N 1
ATOM 805 C CA . ARG A 1 100 ? 18.776 -1.493 -0.994 1.00 91.69 100 ARG A CA 1
ATOM 806 C C . ARG A 1 100 ? 20.219 -1.485 -0.520 1.00 91.69 100 ARG A C 1
ATOM 808 O O . ARG A 1 100 ? 20.926 -2.460 -0.748 1.00 91.69 100 ARG A O 1
ATOM 815 N N . TYR A 1 101 ? 20.633 -0.407 0.131 1.00 88.69 101 TYR A N 1
ATOM 816 C CA . TYR A 1 101 ? 21.980 -0.272 0.680 1.00 88.69 101 TYR A CA 1
ATOM 817 C C . TYR A 1 101 ? 21.968 -0.619 2.171 1.00 88.69 101 TYR A C 1
ATOM 819 O O . TYR A 1 101 ? 21.178 -0.055 2.930 1.00 88.69 101 TYR A O 1
ATOM 827 N N . GLY A 1 102 ? 22.838 -1.546 2.579 1.00 76.00 102 GLY A N 1
ATOM 828 C CA . GLY A 1 102 ? 22.963 -1.990 3.970 1.00 76.00 102 GLY A CA 1
ATOM 829 C C . GLY A 1 102 ? 21.752 -2.751 4.536 1.00 76.00 102 GLY A C 1
ATOM 830 O O . GLY A 1 102 ? 20.809 -3.117 3.830 1.00 76.00 102 GLY A O 1
ATOM 831 N N . LEU A 1 103 ? 21.799 -2.997 5.848 1.00 66.38 103 LEU A N 1
ATOM 832 C CA . LEU A 1 103 ? 20.764 -3.680 6.623 1.00 66.38 103 LEU A CA 1
ATOM 833 C C . LEU A 1 103 ? 19.988 -2.640 7.454 1.00 66.38 103 LEU A C 1
ATOM 835 O O . LEU A 1 103 ? 20.399 -2.294 8.553 1.00 66.38 103 LEU A O 1
ATOM 839 N N . GLY A 1 104 ? 18.862 -2.129 6.943 1.00 57.41 104 GLY A N 1
ATOM 840 C CA . GLY A 1 104 ? 17.753 -1.775 7.842 1.00 57.41 104 GLY A CA 1
ATOM 841 C C . GLY A 1 104 ? 17.312 -0.320 8.046 1.00 57.41 104 GLY A C 1
ATOM 842 O O . GLY A 1 104 ? 16.407 -0.145 8.851 1.00 57.41 104 GLY A O 1
ATOM 843 N N . VAL A 1 105 ? 17.820 0.716 7.356 1.00 55.06 105 VAL A N 1
ATOM 844 C CA . VAL A 1 105 ? 17.334 2.099 7.653 1.00 55.06 105 VAL A CA 1
ATOM 845 C C . VAL A 1 105 ? 17.055 2.993 6.434 1.00 55.06 105 VAL A C 1
ATOM 847 O O . VAL A 1 105 ? 16.171 3.840 6.487 1.00 55.06 105 VAL A O 1
ATOM 850 N N . GLY A 1 106 ? 17.731 2.789 5.298 1.00 63.53 106 GLY A N 1
ATOM 851 C CA . GLY A 1 106 ? 17.654 3.709 4.145 1.00 63.53 106 GLY A CA 1
ATOM 852 C C . GLY A 1 106 ? 16.510 3.479 3.148 1.00 63.53 106 GLY A C 1
ATOM 853 O O . GLY A 1 106 ? 16.416 4.195 2.154 1.00 63.53 106 GLY A O 1
ATOM 854 N N . GLY A 1 107 ? 15.657 2.473 3.366 1.00 84.25 107 GLY A N 1
ATOM 855 C CA . GLY A 1 107 ? 14.653 2.068 2.379 1.00 84.25 107 GLY A CA 1
ATOM 856 C C . GLY A 1 107 ? 15.272 1.572 1.061 1.00 84.25 107 GLY A C 1
ATOM 857 O O . GLY A 1 107 ? 16.422 1.133 1.016 1.00 84.25 107 GLY A O 1
ATOM 858 N N . ILE A 1 108 ? 14.484 1.590 -0.016 1.00 91.06 108 ILE A N 1
ATOM 859 C CA . ILE A 1 108 ? 14.916 1.165 -1.356 1.00 91.06 108 ILE A CA 1
ATOM 860 C C . ILE A 1 108 ? 15.004 2.383 -2.266 1.00 91.06 108 ILE A C 1
ATOM 862 O O . ILE A 1 108 ? 14.014 3.082 -2.493 1.00 91.06 108 ILE A O 1
ATOM 866 N N . THR A 1 109 ? 16.185 2.597 -2.835 1.00 92.56 109 THR A N 1
ATOM 867 C CA . THR A 1 109 ? 16.444 3.656 -3.808 1.00 92.56 109 THR A CA 1
ATOM 868 C C . THR A 1 109 ? 16.130 3.138 -5.205 1.00 92.56 109 THR A C 1
ATOM 870 O O . THR A 1 109 ? 16.783 2.217 -5.688 1.00 92.56 109 THR A O 1
ATOM 873 N N . ARG A 1 110 ? 15.133 3.725 -5.874 1.00 94.44 110 ARG A N 1
ATOM 874 C CA . ARG A 1 110 ? 14.777 3.387 -7.265 1.00 94.44 110 ARG A CA 1
ATOM 875 C C . ARG A 1 110 ? 15.954 3.643 -8.209 1.00 94.44 110 ARG A C 1
ATOM 877 O O . ARG A 1 110 ? 16.676 4.629 -8.047 1.00 94.44 110 ARG A O 1
ATOM 884 N N . ASP A 1 111 ? 16.121 2.778 -9.208 1.00 94.69 111 ASP A N 1
ATOM 885 C CA . ASP A 1 111 ? 17.160 2.960 -10.223 1.00 94.69 111 ASP A CA 1
ATOM 886 C C . ASP A 1 111 ? 16.949 4.253 -11.024 1.00 94.69 111 ASP A C 1
ATOM 888 O O . ASP A 1 111 ? 15.848 4.806 -11.077 1.00 94.69 111 ASP A O 1
ATOM 892 N N . SER A 1 112 ? 18.013 4.749 -11.664 1.00 93.62 112 SER A N 1
ATOM 893 C CA . SER A 1 112 ? 18.001 6.017 -12.412 1.00 93.62 112 SER A CA 1
ATOM 894 C C . SER A 1 112 ? 16.880 6.084 -13.454 1.00 93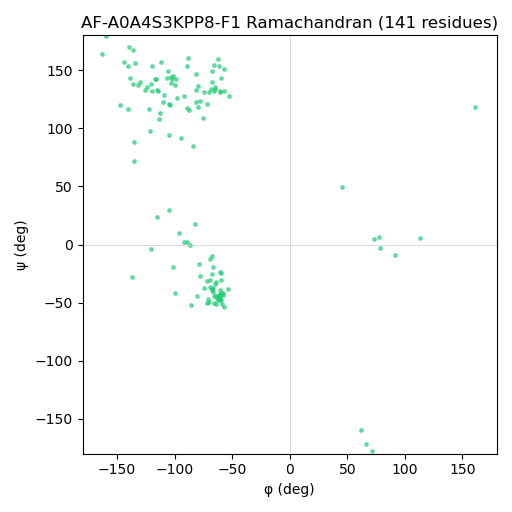.62 112 SER A C 1
ATOM 896 O O . SER A 1 112 ? 16.226 7.120 -13.572 1.00 93.62 112 SER A O 1
ATOM 898 N N . ALA A 1 113 ? 16.599 4.965 -14.128 1.00 94.06 113 ALA A N 1
ATOM 899 C CA . ALA A 1 113 ? 15.507 4.821 -15.091 1.00 94.06 113 ALA A CA 1
ATOM 900 C C . ALA A 1 113 ? 14.106 5.064 -14.488 1.00 94.06 113 ALA A C 1
ATOM 902 O O . ALA A 1 113 ? 13.184 5.449 -15.204 1.00 94.06 113 ALA A O 1
ATOM 903 N N . PHE A 1 114 ? 13.947 4.895 -13.171 1.00 95.50 114 PHE A N 1
ATOM 904 C CA . PHE A 1 114 ? 12.676 4.990 -12.443 1.00 95.50 114 PHE A CA 1
ATOM 905 C C . PHE A 1 114 ? 12.647 6.155 -11.436 1.00 95.50 114 PHE A C 1
ATOM 907 O O . PHE A 1 114 ? 11.881 6.141 -10.468 1.00 95.50 114 PHE A O 1
ATOM 914 N N . ARG A 1 115 ? 13.471 7.192 -11.649 1.00 91.69 115 ARG A N 1
ATOM 915 C CA . ARG A 1 115 ? 13.538 8.376 -10.769 1.00 91.69 115 ARG A CA 1
ATOM 916 C C . ARG A 1 115 ? 12.299 9.267 -10.820 1.00 91.69 115 ARG A C 1
ATOM 918 O O . ARG A 1 115 ? 11.973 9.899 -9.816 1.00 91.69 115 ARG A O 1
ATOM 925 N N . ALA A 1 116 ? 11.606 9.324 -11.958 1.00 94.19 116 ALA A N 1
ATOM 926 C CA . ALA A 1 116 ? 10.454 10.208 -12.132 1.00 94.19 116 ALA A CA 1
ATOM 927 C C . ALA A 1 116 ? 9.354 9.951 -11.082 1.00 94.19 116 ALA A C 1
ATOM 929 O O . ALA A 1 116 ? 9.181 8.832 -10.587 1.00 94.19 116 ALA A O 1
ATOM 930 N N . LYS A 1 117 ? 8.583 10.996 -10.745 1.00 93.06 117 LYS A N 1
ATOM 931 C CA . LYS A 1 117 ? 7.537 10.942 -9.703 1.00 93.06 117 LYS A CA 1
ATOM 932 C C . LYS A 1 117 ? 6.456 9.899 -9.999 1.00 93.06 117 LYS A C 1
ATOM 934 O O . LYS A 1 117 ? 5.945 9.283 -9.074 1.00 93.06 117 LYS A O 1
ATOM 939 N N . VAL A 1 118 ? 6.178 9.642 -11.277 1.00 92.75 118 VAL A N 1
ATOM 940 C CA . VAL A 1 118 ? 5.221 8.614 -11.716 1.00 92.75 118 VAL A CA 1
ATOM 941 C C . VAL A 1 118 ? 5.594 7.201 -11.252 1.00 92.75 118 VAL A C 1
ATOM 943 O O . VAL A 1 118 ? 4.715 6.369 -11.062 1.00 92.75 118 VAL A O 1
ATOM 946 N N . TYR A 1 119 ? 6.879 6.947 -10.986 1.00 94.75 119 TYR A N 1
ATOM 947 C CA . TYR A 1 119 ? 7.370 5.667 -10.478 1.00 94.75 119 TYR A CA 1
ATOM 948 C C . TYR A 1 119 ? 7.440 5.596 -8.943 1.00 94.75 119 TYR A C 1
ATOM 950 O O . TYR A 1 119 ? 7.930 4.616 -8.384 1.00 94.75 119 TYR A O 1
ATOM 958 N N . ALA A 1 120 ? 7.024 6.650 -8.231 1.00 91.31 120 ALA A N 1
ATOM 959 C CA . ALA A 1 120 ? 7.132 6.707 -6.772 1.00 91.31 120 ALA A CA 1
ATOM 960 C C . ALA A 1 120 ? 6.135 5.774 -6.077 1.00 91.31 120 ALA A C 1
ATOM 962 O O . ALA A 1 120 ? 6.447 5.234 -5.019 1.00 91.31 120 ALA A O 1
ATOM 963 N N . ARG A 1 121 ? 4.972 5.558 -6.696 1.00 90.50 121 ARG A N 1
ATOM 964 C CA . ARG A 1 121 ? 3.922 4.652 -6.231 1.00 90.50 121 ARG A CA 1
ATOM 965 C C . ARG A 1 121 ? 3.662 3.567 -7.268 1.00 90.50 121 ARG A C 1
ATOM 967 O O . ARG A 1 121 ? 3.938 3.749 -8.458 1.00 90.50 121 ARG A O 1
ATOM 974 N N . CYS A 1 122 ? 3.181 2.417 -6.814 1.00 89.62 122 CYS A N 1
ATOM 975 C CA . CYS A 1 122 ? 2.994 1.269 -7.692 1.00 89.62 122 CYS A CA 1
ATOM 976 C C . CYS A 1 122 ? 1.770 1.445 -8.611 1.00 89.62 122 CYS A C 1
ATOM 978 O O . CYS A 1 122 ? 1.865 1.149 -9.801 1.00 89.62 122 CYS A O 1
ATOM 980 N N . ASP A 1 123 ? 0.686 2.034 -8.114 1.00 86.88 123 ASP A N 1
ATOM 981 C CA . ASP A 1 123 ? -0.509 2.389 -8.888 1.00 86.88 123 ASP A CA 1
ATOM 982 C C . ASP A 1 123 ? -0.204 3.323 -10.071 1.00 86.88 123 ASP A C 1
ATOM 984 O O . ASP A 1 123 ? -0.470 2.978 -11.226 1.00 86.88 123 ASP A O 1
ATOM 988 N N . THR A 1 124 ? 0.461 4.451 -9.810 1.00 90.19 124 THR A N 1
ATOM 989 C CA . THR A 1 124 ? 0.828 5.431 -10.841 1.00 90.19 124 THR A CA 1
ATOM 990 C C . THR A 1 124 ? 1.814 4.853 -11.851 1.00 90.19 124 THR A C 1
ATOM 992 O O . THR A 1 124 ? 1.779 5.202 -13.032 1.00 90.19 124 THR A O 1
ATOM 995 N N . THR A 1 125 ? 2.681 3.938 -11.406 1.00 93.38 125 THR A N 1
ATOM 996 C CA . THR A 1 125 ? 3.602 3.225 -12.296 1.00 93.38 125 THR A CA 1
ATOM 997 C C . THR A 1 125 ? 2.838 2.355 -13.283 1.00 93.38 125 THR A C 1
ATOM 999 O O . THR A 1 125 ? 3.091 2.428 -14.484 1.00 93.38 125 THR A O 1
ATOM 1002 N N . GLN A 1 126 ? 1.914 1.531 -12.784 1.00 88.94 126 GLN A N 1
ATOM 1003 C CA . GLN A 1 126 ? 1.136 0.620 -13.619 1.00 88.94 126 GLN A CA 1
ATOM 1004 C C . GLN A 1 126 ? 0.320 1.399 -14.655 1.00 88.94 126 GLN A C 1
ATOM 1006 O O . GLN A 1 126 ? 0.368 1.063 -15.835 1.00 88.94 126 GLN A O 1
ATOM 1011 N N . GLU A 1 127 ? -0.323 2.502 -14.255 1.00 89.12 127 GLU A N 1
ATOM 1012 C CA . GLU A 1 127 ? -1.062 3.361 -15.192 1.00 89.12 127 GLU A CA 1
ATOM 1013 C C . GLU A 1 127 ? -0.160 3.935 -16.287 1.00 89.12 127 GLU A C 1
ATOM 1015 O O . GLU A 1 127 ? -0.530 3.984 -17.460 1.00 89.12 127 GLU A O 1
ATOM 1020 N N . HIS A 1 128 ? 1.045 4.377 -15.922 1.00 91.94 128 HIS A N 1
ATOM 1021 C CA . HIS A 1 128 ? 1.995 4.920 -16.884 1.00 91.94 128 HIS A CA 1
ATOM 1022 C C . HIS A 1 128 ? 2.485 3.863 -17.875 1.00 91.94 128 HIS A C 1
ATOM 1024 O O . HIS A 1 128 ? 2.545 4.126 -19.078 1.00 91.94 128 HIS A O 1
ATOM 1030 N N . VAL A 1 129 ? 2.819 2.669 -17.383 1.00 89.56 129 VAL A N 1
ATOM 1031 C CA . VAL A 1 129 ? 3.267 1.548 -18.218 1.00 89.56 129 VAL A CA 1
ATOM 1032 C C . VAL A 1 129 ? 2.167 1.135 -19.192 1.00 89.56 129 VAL A C 1
ATOM 1034 O O . VAL A 1 129 ? 2.444 0.960 -20.377 1.00 89.56 129 VAL A O 1
ATOM 1037 N N . GLU A 1 130 ? 0.921 1.039 -18.735 1.00 89.81 130 GLU A N 1
ATOM 1038 C CA . GLU A 1 130 ? -0.231 0.727 -19.587 1.00 89.81 130 GLU A CA 1
ATOM 1039 C C . GLU A 1 130 ? -0.467 1.793 -20.652 1.00 89.81 130 GLU A C 1
ATOM 1041 O O . GLU A 1 130 ? -0.572 1.455 -21.828 1.00 89.81 130 GLU A O 1
ATOM 1046 N N . LYS A 1 131 ? -0.459 3.081 -20.282 1.00 90.06 131 LYS A N 1
ATOM 1047 C CA . LYS A 1 131 ? -0.590 4.189 -21.244 1.00 90.06 131 LYS A CA 1
ATOM 1048 C C . LYS A 1 131 ? 0.506 4.145 -22.308 1.00 90.06 131 LYS A C 1
ATOM 1050 O O . LYS A 1 131 ? 0.231 4.351 -23.489 1.00 90.06 131 LYS A O 1
ATOM 1055 N N . ARG A 1 132 ? 1.751 3.846 -21.917 1.00 89.62 132 ARG A N 1
ATOM 1056 C CA . ARG A 1 132 ? 2.865 3.693 -22.866 1.00 89.62 132 ARG A CA 1
ATOM 1057 C C . ARG A 1 132 ? 2.700 2.478 -23.774 1.00 89.62 132 ARG A C 1
ATOM 1059 O O . ARG A 1 132 ? 2.988 2.597 -24.960 1.00 89.62 132 ARG A O 1
ATOM 1066 N N . ARG A 1 133 ? 2.236 1.343 -23.241 1.00 88.94 133 ARG A N 1
ATOM 1067 C CA . ARG A 1 133 ? 1.945 0.135 -24.030 1.00 88.94 133 ARG A CA 1
ATOM 1068 C C . ARG A 1 133 ? 0.822 0.381 -25.033 1.00 88.94 133 ARG A C 1
ATOM 1070 O O . ARG A 1 133 ? 0.993 0.051 -26.197 1.00 88.94 133 ARG A O 1
ATOM 1077 N N . ALA A 1 134 ? -0.267 1.020 -24.607 1.00 87.69 134 ALA A N 1
ATOM 1078 C CA . ALA A 1 134 ? -1.374 1.393 -25.482 1.00 87.69 134 ALA A CA 1
ATOM 1079 C C . ALA A 1 134 ? -0.902 2.328 -26.603 1.00 87.69 134 ALA A C 1
ATOM 1081 O O . ALA A 1 134 ? -1.135 2.044 -27.769 1.00 87.69 134 ALA A O 1
ATOM 1082 N N . LYS A 1 135 ? -0.136 3.380 -26.276 1.00 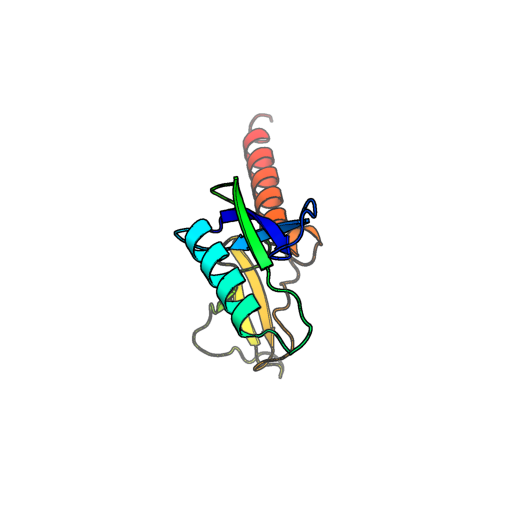86.75 135 LYS A N 1
ATOM 1083 C CA . LYS A 1 135 ? 0.429 4.289 -27.2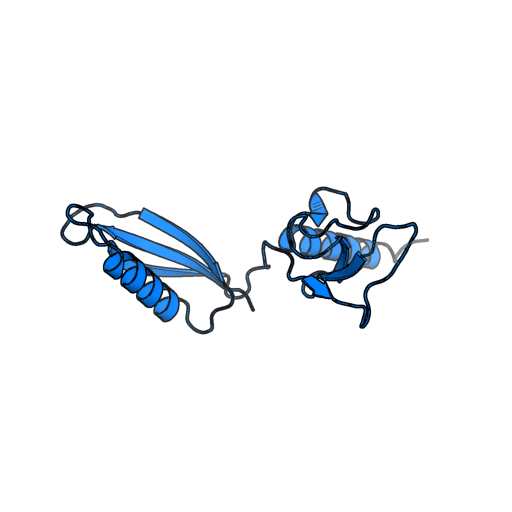86 1.00 86.75 135 LYS A CA 1
ATOM 1084 C C . LYS A 1 135 ? 1.359 3.575 -28.272 1.00 86.75 135 LYS A C 1
ATOM 1086 O O . LYS A 1 135 ? 1.333 3.888 -29.455 1.00 86.75 135 LYS A O 1
ATOM 1091 N N . ALA A 1 136 ? 2.175 2.632 -27.798 1.00 84.25 136 ALA A N 1
ATOM 1092 C CA . ALA A 1 136 ? 3.044 1.838 -28.665 1.00 84.25 136 ALA A CA 1
ATOM 1093 C C . ALA A 1 136 ? 2.242 0.903 -29.588 1.00 84.25 136 ALA A C 1
ATOM 1095 O O . ALA A 1 136 ? 2.586 0.777 -30.757 1.00 84.25 136 ALA A O 1
ATOM 1096 N N . ALA A 1 137 ? 1.157 0.302 -29.089 1.00 79.81 137 ALA A N 1
ATOM 1097 C CA . ALA A 1 137 ? 0.263 -0.540 -29.883 1.00 79.81 137 ALA A CA 1
ATOM 1098 C C . ALA A 1 137 ? -0.538 0.264 -30.925 1.00 79.81 137 ALA A C 1
ATOM 1100 O O . ALA A 1 137 ? -0.734 -0.206 -32.038 1.00 79.81 137 ALA A O 1
ATOM 1101 N N . SER A 1 138 ? -0.962 1.487 -30.591 1.00 75.19 138 SER A N 1
ATOM 1102 C CA . SER A 1 138 ? -1.687 2.378 -31.509 1.00 75.19 138 SER A CA 1
ATOM 1103 C C . SER A 1 138 ? -0.786 3.100 -32.517 1.00 75.19 138 SER A C 1
ATOM 1105 O O . SER A 1 138 ? -1.290 3.639 -33.491 1.00 75.19 138 SER A O 1
ATOM 1107 N N . GLY A 1 139 ? 0.529 3.142 -32.283 1.00 60.00 139 GLY A N 1
ATOM 1108 C CA . GLY A 1 139 ? 1.507 3.816 -33.144 1.00 60.00 139 GLY A CA 1
ATOM 1109 C C . GLY A 1 139 ? 2.205 2.908 -34.159 1.00 60.00 139 GLY A C 1
ATOM 1110 O O . GLY A 1 139 ? 3.185 3.338 -34.755 1.00 60.00 139 GLY A O 1
ATOM 1111 N N . HIS A 1 140 ? 1.757 1.658 -34.330 1.00 50.66 140 HIS A N 1
ATOM 1112 C CA . HIS A 1 140 ? 2.308 0.706 -35.309 1.00 50.66 140 HIS A CA 1
ATOM 1113 C C . HIS A 1 140 ? 1.402 0.513 -36.536 1.00 50.66 140 HIS A C 1
ATOM 1115 O O . HIS A 1 140 ? 1.370 -0.551 -37.148 1.00 50.66 140 HIS A O 1
ATOM 1121 N N . GLY A 1 141 ? 0.656 1.559 -36.884 1.00 47.12 141 GLY A N 1
ATOM 1122 C CA . GLY A 1 141 ? -0.031 1.694 -38.158 1.00 47.12 141 GLY A CA 1
ATOM 1123 C C . GLY A 1 141 ? 0.199 3.104 -38.670 1.00 47.12 141 GLY A C 1
ATOM 1124 O O . GLY A 1 141 ? -0.565 3.981 -38.299 1.00 47.12 141 GLY A O 1
ATOM 1125 N N . GLU A 1 142 ? 1.298 3.299 -39.404 1.00 42.41 142 GLU A N 1
ATOM 1126 C CA . GLU A 1 142 ? 1.504 4.264 -40.502 1.00 42.41 142 GLU A CA 1
ATOM 1127 C C . GLU A 1 142 ? 3.010 4.492 -40.736 1.00 42.41 142 GLU A C 1
ATOM 1129 O O . GLU A 1 142 ? 3.699 5.009 -39.858 1.00 42.41 142 GLU A O 1
ATOM 1134 N N . GLY A 1 143 ? 3.471 4.139 -41.947 1.00 38.53 143 GLY A N 1
ATOM 1135 C CA . GLY A 1 143 ? 4.618 4.756 -42.636 1.00 38.53 143 GLY A CA 1
ATOM 1136 C C . GLY A 1 143 ? 5.996 4.181 -42.371 1.00 38.53 143 GLY A C 1
ATOM 1137 O O . GLY A 1 143 ? 6.713 4.778 -41.542 1.00 38.53 143 GLY A O 1
#

Mean predicted aligned error: 11.76 Å

Sequence (143 aa):
MSKHFRIHVRHAGTADHGWSEEYTKDVVDHESWARETIRNFNAGLRPGECARELLRVELINSTARPIAHAWSKQNLVTVDHHRLPFDRMQCTQCGITGKRYGLGVGGITRDSAFRAKVYARCDTTQEHVEKRRAKAASGHGEG

Foldseek 3Di:
DWFKKKWFKDFPPDPDPTDIDIDTGDDPDPVVVVVVVQVVVQVPDDPPDTRMDTDDMGGPGPDDFFFAFDKDFPDPDFDDDPNWTWTWIARPRQGFIFIDTDPDDDPTGGDPVQPDPLNRTRRSSNVVVVVVVVCVVVPPPDD

Solvent-accessible surface area (backbone atoms only — not comparable to full-atom values): 8441 Å² total; per-residue (Å²): 112,29,26,25,32,34,41,33,34,28,54,56,96,55,92,65,93,50,52,76,50,80,46,79,43,74,52,95,50,64,60,63,50,50,54,52,52,45,50,54,53,48,73,68,58,56,95,90,60,79,44,63,37,83,74,51,71,46,79,76,32,83,75,32,66,48,59,64,69,53,70,39,76,74,53,95,65,74,45,80,52,95,91,53,48,29,38,46,30,32,22,79,80,62,66,54,50,25,38,30,55,68,90,84,81,76,61,71,46,57,34,83,94,43,62,54,74,54,50,73,32,29,37,52,32,45,55,51,53,49,54,51,50,51,51,56,67,67,62,76,73,78,137

Nearest PDB structures (foldseek):
  8ove-assembly1_BS  TM=3.520E-01  e=6.112E-01  Trypanosoma brucei brucei
  6xu8-ass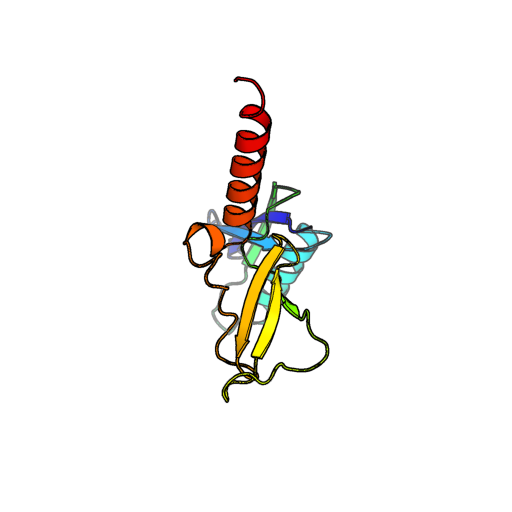embly1_CS  TM=3.549E-01  e=1.403E+00  Drosophila melanogaster
  6xu7-assembly1_CS  TM=3.710E-01  e=1.752E+00  Drosophila melanogaster
  3jai-assembly1_S  TM=5.173E-01  e=5.928E+00  Oryctolagus cuniculus
  6uz7-assembly1_AS  TM=4.413E-01  e=8.737E+00  Kluyveromyces lactis